Protein AF-A0A8S0VC86-F1 (afdb_monomer_lite)

pLDDT: mean 76.31, std 17.71, range [41.09, 95.88]

Radius of gyration: 21.84 Å; chains: 1; bounding box: 52×47×49 Å

Organism: NCBI:txid158383

Foldseek 3Di:
DVVVVCVVVPVVDDDPPDDDPPPDDDDDDDDPQAADDPDDPQVVLVVVLCVVCVVVVNNVVRDNDDPSVVSVVVVVVVVVVVVVVVVVVVVVVVVVVVVVPD

Secondary structure (DSSP, 8-state):
-HHHHHHHTTTTS--TT---TT---------TTS----SSS-HHHHHHHHHHHHHTT-GGG--SS--HHHHHHHHHHHHHHHHHHHHHHHHHHHHHHHHS--

InterPro domains:
  IPR003653 Ulp1 protease family, C-terminal catalytic domain [PF02902] (16-56)
  IPR038765 Papain-like cysteine peptidase superfamily [SSF54001] (25-82)

Sequence (102 aa):
MFLALINALRILKKDPDYHGPDSKELKVYIDSTLPQQTNGNDCGVFVILYALYILRDERCFIPHRFYINKCRLGIATLLYKYREMYVKHAKQGLMEEWMVIE

Structure (mmCIF, N/CA/C/O backbone):
data_AF-A0A8S0VC86-F1
#
_entry.id   AF-A0A8S0VC86-F1
#
loop_
_atom_site.group_PDB
_atom_site.id
_atom_site.type_symbol
_atom_site.label_atom_id
_atom_site.label_alt_id
_atom_site.label_comp_id
_atom_site.label_asym_id
_atom_site.label_entity_id
_atom_site.label_seq_id
_atom_site.pdbx_PDB_ins_code
_atom_site.Cartn_x
_atom_site.Cartn_y
_atom_site.Cartn_z
_atom_site.occupancy
_atom_site.B_iso_or_equiv
_atom_site.auth_seq_id
_atom_site.auth_comp_id
_atom_site.auth_asym_id
_atom_site.auth_atom_id
_atom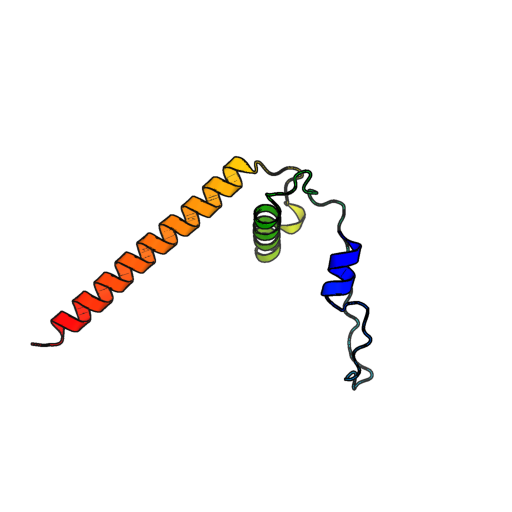_site.pdbx_PDB_model_num
ATOM 1 N N . MET A 1 1 ? 19.333 -9.992 0.792 1.00 48.97 1 MET A N 1
ATOM 2 C CA . MET A 1 1 ? 17.956 -9.794 1.303 1.00 48.97 1 MET A CA 1
ATOM 3 C C . MET A 1 1 ? 16.919 -10.538 0.459 1.00 48.97 1 MET A C 1
ATOM 5 O O . MET A 1 1 ? 16.237 -11.383 1.016 1.00 48.97 1 MET A O 1
ATOM 9 N N . PHE A 1 2 ? 16.869 -10.349 -0.867 1.00 45.88 2 PHE A N 1
ATOM 10 C CA . PHE A 1 2 ? 15.967 -11.105 -1.762 1.00 45.88 2 PHE A CA 1
ATOM 11 C C . PHE A 1 2 ? 16.154 -12.637 -1.687 1.00 45.88 2 PHE A C 1
ATOM 13 O O . PHE A 1 2 ? 15.193 -13.382 -1.535 1.00 45.88 2 PHE A O 1
ATOM 20 N N . LEU A 1 3 ? 17.409 -13.103 -1.655 1.00 50.47 3 LEU A N 1
ATOM 21 C CA . LEU A 1 3 ? 17.746 -14.527 -1.509 1.00 50.47 3 LEU A CA 1
ATOM 22 C C . LEU A 1 3 ? 17.265 -15.141 -0.179 1.00 50.47 3 LEU A C 1
ATOM 24 O O . LEU A 1 3 ? 16.890 -16.307 -0.121 1.00 50.47 3 LEU A O 1
ATOM 28 N N . ALA A 1 4 ? 17.259 -14.344 0.894 1.00 56.50 4 ALA A N 1
ATOM 29 C CA . ALA A 1 4 ? 16.815 -14.794 2.212 1.00 56.50 4 ALA A CA 1
ATOM 30 C C . ALA A 1 4 ? 15.289 -14.957 2.261 1.00 56.50 4 ALA A C 1
ATOM 32 O O . ALA A 1 4 ? 14.802 -15.896 2.880 1.00 56.50 4 ALA A O 1
ATOM 33 N N . LEU A 1 5 ? 14.549 -14.094 1.553 1.00 51.56 5 LEU A N 1
ATOM 34 C CA . LEU A 1 5 ? 13.095 -14.192 1.422 1.00 51.56 5 LEU A CA 1
ATOM 35 C C . LEU A 1 5 ? 12.681 -15.437 0.619 1.00 51.56 5 LEU A C 1
ATOM 37 O O . LEU A 1 5 ? 11.796 -16.167 1.051 1.00 51.56 5 LEU A O 1
ATOM 41 N N . ILE A 1 6 ? 13.367 -15.731 -0.493 1.00 62.91 6 ILE A N 1
ATOM 42 C CA . ILE A 1 6 ? 13.124 -16.941 -1.304 1.00 62.91 6 ILE A CA 1
ATOM 43 C C . ILE A 1 6 ? 13.332 -18.218 -0.475 1.00 62.91 6 ILE A C 1
ATOM 45 O O . ILE A 1 6 ? 12.509 -19.134 -0.523 1.00 62.91 6 ILE A O 1
ATOM 49 N N . ASN A 1 7 ? 14.399 -18.259 0.327 1.00 56.31 7 ASN A N 1
ATOM 50 C CA . ASN A 1 7 ? 14.694 -19.402 1.191 1.00 56.31 7 ASN A CA 1
ATOM 51 C C . ASN A 1 7 ? 13.712 -19.523 2.367 1.00 56.31 7 ASN A C 1
ATOM 53 O O . ASN A 1 7 ? 13.296 -20.633 2.699 1.00 56.31 7 ASN A O 1
ATOM 57 N N . ALA A 1 8 ? 13.310 -18.401 2.975 1.00 52.09 8 ALA A N 1
ATOM 58 C CA . ALA A 1 8 ? 12.354 -18.378 4.083 1.00 52.09 8 ALA A CA 1
ATOM 59 C C . ALA A 1 8 ? 10.950 -18.834 3.656 1.00 52.09 8 ALA A C 1
ATOM 61 O O . ALA A 1 8 ? 10.280 -19.539 4.406 1.00 52.09 8 ALA A O 1
ATOM 62 N N . LEU A 1 9 ? 10.531 -18.495 2.434 1.00 53.38 9 LEU A N 1
ATOM 63 C CA . LEU A 1 9 ? 9.229 -18.875 1.882 1.00 53.38 9 LEU A CA 1
ATOM 64 C C . LEU A 1 9 ? 9.175 -20.319 1.351 1.00 53.38 9 LEU A C 1
ATOM 66 O O . LEU A 1 9 ? 8.136 -20.725 0.841 1.00 53.38 9 LEU A O 1
ATOM 70 N N . ARG A 1 10 ? 10.263 -21.106 1.450 1.00 52.81 10 ARG A N 1
ATOM 71 C CA . ARG A 1 10 ? 10.342 -22.500 0.955 1.00 52.81 10 ARG A CA 1
ATOM 72 C C . ARG A 1 10 ? 9.861 -22.687 -0.494 1.00 52.81 10 ARG A C 1
ATOM 74 O O . ARG A 1 10 ? 9.524 -23.799 -0.881 1.00 52.81 10 ARG A O 1
ATOM 81 N N . ILE A 1 11 ? 9.937 -21.650 -1.329 1.00 57.16 11 ILE A N 1
ATOM 82 C CA . ILE A 1 11 ? 9.562 -21.722 -2.754 1.00 57.16 11 ILE A CA 1
ATOM 83 C C . ILE A 1 11 ? 10.445 -22.744 -3.506 1.00 57.16 11 ILE A C 1
ATOM 85 O O . ILE A 1 11 ? 10.061 -23.261 -4.547 1.00 57.16 11 ILE A O 1
ATOM 89 N N . LEU A 1 12 ? 11.611 -23.100 -2.946 1.00 47.84 12 LEU A N 1
ATOM 90 C CA . LEU A 1 12 ? 12.533 -24.098 -3.493 1.00 47.84 12 LEU A CA 1
ATOM 91 C C . LEU A 1 12 ? 12.364 -25.528 -2.934 1.00 47.84 12 LEU A C 1
ATOM 93 O O . LEU A 1 12 ? 13.223 -26.375 -3.180 1.00 47.84 12 LEU A O 1
ATOM 97 N N . LYS A 1 13 ? 11.323 -25.830 -2.148 1.00 48.47 13 LYS A N 1
ATOM 98 C CA . LYS A 1 13 ? 11.041 -27.219 -1.761 1.00 48.47 13 LYS A CA 1
ATOM 99 C C . LYS A 1 13 ? 9.932 -27.770 -2.642 1.00 48.47 13 LYS A C 1
ATOM 101 O O . LYS A 1 13 ? 8.796 -27.329 -2.551 1.00 48.47 13 LYS A O 1
ATOM 106 N N . LYS A 1 14 ? 10.289 -28.758 -3.470 1.00 49.03 14 LYS A N 1
ATOM 107 C CA . LYS A 1 14 ? 9.328 -29.678 -4.083 1.00 49.03 14 LYS A CA 1
ATOM 108 C C . LYS A 1 14 ? 8.432 -30.215 -2.969 1.00 49.03 14 LYS A C 1
ATOM 110 O O . LYS A 1 14 ? 8.934 -30.854 -2.044 1.00 49.03 14 LYS A O 1
ATOM 115 N N . ASP A 1 15 ? 7.153 -29.889 -3.053 1.00 48.91 15 ASP A N 1
ATOM 116 C CA . ASP A 1 15 ? 6.138 -30.369 -2.128 1.00 48.91 15 ASP A CA 1
ATOM 117 C C . ASP A 1 15 ? 6.011 -31.896 -2.294 1.00 48.91 15 ASP A C 1
ATOM 119 O O . ASP A 1 15 ? 5.825 -32.358 -3.426 1.00 48.91 15 ASP A O 1
ATOM 123 N N . PRO A 1 16 ? 6.183 -32.704 -1.232 1.00 52.41 16 PRO A N 1
ATOM 124 C CA . PRO A 1 16 ? 6.063 -34.158 -1.324 1.00 52.41 16 PRO A CA 1
ATOM 125 C C . PRO A 1 16 ? 4.613 -34.645 -1.510 1.00 52.41 16 PRO A C 1
ATOM 127 O O . PRO A 1 16 ? 4.429 -35.810 -1.847 1.00 52.41 16 PRO A O 1
ATOM 130 N N . ASP A 1 17 ? 3.611 -33.767 -1.381 1.00 51.41 17 ASP A N 1
ATOM 131 C CA . ASP A 1 17 ? 2.182 -34.125 -1.412 1.00 51.41 17 ASP A CA 1
ATOM 132 C C . ASP A 1 17 ? 1.483 -33.835 -2.758 1.00 51.41 17 ASP A C 1
ATOM 134 O O . ASP A 1 17 ? 0.268 -33.638 -2.830 1.00 51.41 17 ASP A O 1
ATOM 138 N N . TYR A 1 18 ? 2.228 -33.812 -3.867 1.00 52.09 18 TYR A N 1
ATOM 139 C CA . TYR A 1 18 ? 1.645 -33.576 -5.191 1.00 52.09 18 TYR A CA 1
ATOM 140 C C . TYR A 1 18 ? 0.994 -34.846 -5.763 1.00 52.09 18 TYR A C 1
ATOM 142 O O . TYR A 1 18 ? 1.608 -35.614 -6.505 1.00 52.09 18 TYR A O 1
ATOM 150 N N . HIS A 1 19 ? -0.282 -35.054 -5.443 1.00 52.81 19 HIS A N 1
ATOM 151 C CA . HIS A 1 19 ? -1.132 -36.046 -6.099 1.00 52.81 19 HIS A CA 1
ATOM 152 C C . HIS A 1 19 ? -2.005 -35.387 -7.179 1.00 52.81 19 HIS A C 1
ATOM 154 O O . HIS A 1 19 ? -3.001 -34.740 -6.870 1.00 52.81 19 HIS A O 1
ATOM 160 N N . GLY A 1 20 ? -1.663 -35.598 -8.457 1.00 49.19 20 GLY A N 1
ATOM 161 C CA . GLY A 1 20 ? -2.601 -35.441 -9.577 1.00 49.19 20 GLY A CA 1
ATOM 162 C C . GLY A 1 20 ? -2.006 -34.832 -10.860 1.00 49.19 20 GLY A C 1
ATOM 163 O O . GLY A 1 20 ? -1.245 -33.868 -10.779 1.00 49.19 20 GLY A O 1
ATOM 164 N N . PRO A 1 21 ? -2.375 -35.338 -12.054 1.00 52.97 21 PRO A N 1
ATOM 165 C CA . PRO A 1 21 ? -1.916 -34.822 -13.351 1.00 52.97 21 PRO A CA 1
ATOM 166 C C . PRO A 1 21 ? -2.526 -33.460 -13.754 1.00 52.97 21 PRO A C 1
ATOM 168 O O . PRO A 1 21 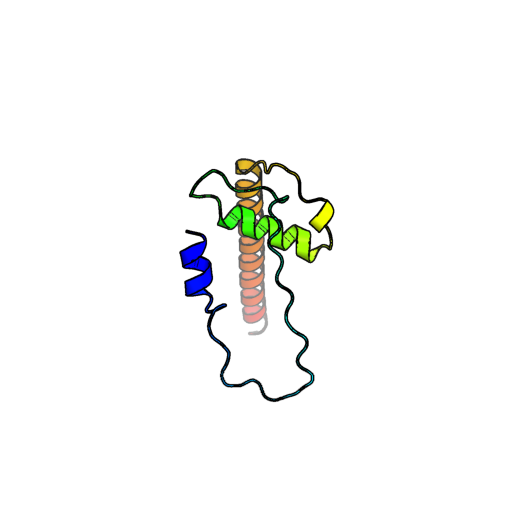? -2.136 -32.917 -14.781 1.00 52.97 21 PRO A O 1
ATOM 171 N N . ASP A 1 22 ? -3.422 -32.887 -12.940 1.00 56.78 22 ASP A N 1
ATOM 172 C CA . ASP A 1 22 ? -4.191 -31.668 -13.256 1.00 56.78 22 ASP A CA 1
ATOM 173 C C . ASP A 1 22 ? -3.846 -30.443 -12.396 1.00 56.78 22 ASP A C 1
ATOM 175 O O . ASP A 1 22 ? -4.549 -29.425 -12.440 1.00 56.78 22 ASP A O 1
ATOM 179 N N . SER A 1 23 ? -2.787 -30.491 -11.583 1.00 61.31 23 SER A N 1
ATOM 180 C CA . SER A 1 23 ? -2.413 -29.288 -10.842 1.00 61.31 23 SER A CA 1
ATOM 181 C C . SER A 1 23 ? -1.832 -28.249 -11.807 1.00 61.31 23 SER A C 1
ATOM 183 O O . SER A 1 23 ? -0.790 -28.416 -12.443 1.00 61.31 23 SER A O 1
ATOM 185 N N . LYS A 1 24 ? -2.601 -27.170 -11.964 1.00 71.00 24 LYS A N 1
ATOM 186 C CA . LYS A 1 24 ? -2.216 -25.985 -12.720 1.00 71.00 24 LYS A CA 1
ATOM 187 C C . LYS A 1 24 ? -1.030 -25.350 -12.005 1.00 71.00 24 LYS A C 1
ATOM 189 O O . LYS A 1 24 ? -1.163 -24.900 -10.869 1.00 71.00 24 LYS A O 1
ATOM 194 N N . GLU A 1 25 ? 0.108 -25.313 -12.683 1.00 80.88 25 GLU A N 1
ATOM 195 C CA . GLU A 1 25 ? 1.325 -24.680 -12.184 1.00 80.88 25 GLU A CA 1
ATOM 196 C C . GLU A 1 25 ? 1.047 -23.221 -11.776 1.00 80.88 25 GLU A C 1
ATOM 198 O O . GLU A 1 25 ? 0.498 -22.430 -12.554 1.00 80.88 25 GLU A O 1
ATOM 203 N N . LEU A 1 26 ? 1.411 -22.859 -10.541 1.00 82.12 26 LEU A N 1
ATOM 204 C CA . LEU A 1 26 ? 1.303 -21.485 -10.063 1.00 82.12 26 LEU A CA 1
ATOM 205 C C . LEU A 1 26 ? 2.336 -20.624 -10.793 1.00 82.12 26 LEU A C 1
ATOM 207 O O . LEU A 1 26 ? 3.536 -20.715 -10.540 1.00 82.12 26 LEU A O 1
ATOM 211 N N . LYS A 1 27 ? 1.864 -19.743 -11.673 1.00 83.69 27 LYS A N 1
ATOM 212 C CA . LYS A 1 27 ? 2.735 -18.786 -12.357 1.00 83.69 27 LYS A CA 1
ATOM 213 C C . LYS A 1 27 ? 3.116 -17.657 -11.405 1.00 83.69 27 LYS A C 1
ATOM 215 O O . LYS A 1 27 ? 2.259 -16.902 -10.949 1.00 83.69 27 LYS A O 1
ATOM 220 N N . VAL A 1 28 ? 4.411 -17.532 -11.134 1.00 84.06 28 VAL A N 1
ATOM 221 C CA . VAL A 1 28 ? 4.979 -16.470 -10.298 1.00 84.06 28 VAL A CA 1
ATOM 222 C C . VAL A 1 28 ? 5.597 -15.400 -11.191 1.00 84.06 28 VAL A C 1
ATOM 224 O O . VAL A 1 28 ? 6.369 -15.707 -12.097 1.00 84.06 28 VAL A O 1
ATOM 227 N N . TYR A 1 29 ? 5.283 -14.137 -10.910 1.00 81.94 29 TYR A N 1
ATOM 228 C CA . TYR A 1 29 ? 5.807 -12.988 -11.642 1.00 81.94 29 TYR A CA 1
ATOM 229 C C . TYR A 1 29 ? 6.517 -12.035 -10.687 1.00 81.94 29 TYR A C 1
ATOM 231 O O . TYR A 1 29 ? 5.966 -11.657 -9.653 1.00 81.94 29 TYR A O 1
ATOM 239 N N . ILE A 1 30 ? 7.727 -11.624 -11.060 1.00 86.19 30 ILE A N 1
ATOM 240 C CA . ILE A 1 30 ? 8.439 -10.524 -10.411 1.00 86.19 30 ILE A CA 1
ATOM 241 C C . ILE A 1 30 ? 8.213 -9.286 -11.270 1.00 86.19 30 ILE A C 1
ATOM 243 O O . ILE A 1 30 ? 8.638 -9.244 -12.421 1.00 86.19 30 ILE A O 1
ATOM 247 N N . ASP A 1 31 ? 7.540 -8.288 -10.708 1.00 84.88 31 ASP A N 1
ATOM 248 C CA . ASP A 1 31 ? 7.281 -7.025 -11.388 1.00 84.88 31 ASP A CA 1
ATOM 249 C C . ASP A 1 31 ? 8.226 -5.940 -10.867 1.00 84.88 31 ASP A C 1
ATOM 251 O O . ASP A 1 31 ? 7.995 -5.322 -9.826 1.00 84.88 31 ASP A O 1
ATOM 255 N N . SER A 1 32 ? 9.321 -5.731 -11.594 1.00 86.25 32 SER A N 1
ATOM 256 C CA . SER A 1 32 ? 10.306 -4.690 -11.297 1.00 86.25 32 SER A CA 1
ATOM 257 C C . SER A 1 32 ? 9.880 -3.294 -11.764 1.00 86.25 32 SER A C 1
ATOM 259 O O . SER A 1 32 ? 10.595 -2.332 -11.489 1.00 86.25 32 SER A O 1
ATOM 261 N N . THR A 1 33 ? 8.733 -3.158 -12.442 1.00 85.62 33 THR A N 1
ATOM 262 C CA . THR A 1 33 ? 8.215 -1.857 -12.900 1.00 85.62 33 THR A CA 1
ATOM 263 C C . THR A 1 33 ? 7.509 -1.082 -11.785 1.00 85.62 33 THR A C 1
ATOM 265 O O . THR A 1 33 ? 7.344 0.137 -11.877 1.00 85.62 33 THR A O 1
ATOM 268 N N . LEU A 1 34 ? 7.135 -1.772 -10.701 1.00 88.12 34 LEU A N 1
ATOM 269 C CA . LEU A 1 34 ? 6.506 -1.166 -9.533 1.00 88.12 34 LEU A CA 1
ATOM 270 C 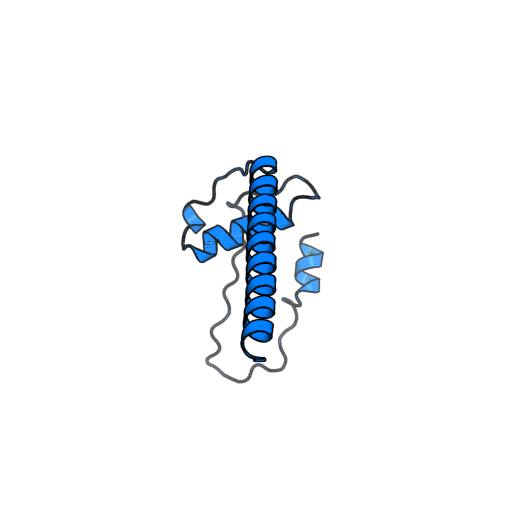C . LEU A 1 34 ? 7.524 -0.404 -8.658 1.00 88.12 34 LEU A C 1
ATOM 272 O O . LEU A 1 34 ? 8.706 -0.764 -8.629 1.00 88.12 34 LEU A O 1
ATOM 276 N N . PRO A 1 35 ? 7.080 0.620 -7.901 1.00 89.75 35 PRO A N 1
ATOM 277 C CA . PRO A 1 35 ? 7.933 1.439 -7.034 1.00 89.75 35 PRO A CA 1
ATOM 278 C C . PRO A 1 35 ? 8.825 0.643 -6.069 1.00 89.75 35 PRO A C 1
ATOM 280 O O . PRO A 1 35 ? 8.389 0.106 -5.052 1.00 89.75 35 PRO A O 1
ATOM 283 N N . GLN A 1 36 ? 10.128 0.622 -6.308 1.00 88.88 36 GLN A N 1
ATOM 284 C CA . GLN A 1 36 ? 11.039 -0.031 -5.372 1.00 88.88 36 GLN A CA 1
ATOM 285 C C . GLN A 1 36 ? 11.333 0.891 -4.184 1.00 88.88 36 GLN A C 1
ATOM 287 O O . GLN A 1 36 ? 11.636 2.076 -4.341 1.00 88.88 36 GLN A O 1
ATOM 292 N N . GLN A 1 37 ? 11.241 0.346 -2.975 1.00 88.31 37 GLN A N 1
ATOM 293 C CA . GLN A 1 37 ? 11.623 1.060 -1.765 1.00 88.31 37 GLN A CA 1
ATOM 294 C C . GLN A 1 37 ? 13.145 1.249 -1.733 1.00 88.31 37 GLN A C 1
ATOM 296 O O . GLN A 1 37 ? 13.900 0.297 -1.910 1.00 88.31 37 GLN A O 1
ATOM 301 N N . THR A 1 38 ? 13.596 2.472 -1.458 1.00 88.19 38 THR A N 1
ATOM 302 C CA . THR A 1 38 ? 15.029 2.812 -1.387 1.00 88.19 38 THR A CA 1
ATOM 303 C C . THR A 1 38 ? 15.560 2.970 0.039 1.00 88.19 38 THR A C 1
ATOM 305 O O . THR A 1 38 ? 16.767 3.078 0.233 1.00 88.19 38 THR A O 1
ATOM 308 N N . ASN A 1 39 ? 14.681 2.985 1.045 1.00 88.00 39 ASN A N 1
ATOM 309 C CA . ASN A 1 39 ? 15.043 3.050 2.463 1.00 88.00 39 ASN A CA 1
ATOM 310 C C . ASN A 1 39 ? 14.823 1.694 3.164 1.00 88.00 39 ASN A C 1
ATOM 312 O O . ASN A 1 39 ? 14.299 0.764 2.564 1.00 88.00 39 ASN A O 1
ATOM 316 N N . GLY A 1 40 ? 15.224 1.569 4.432 1.00 90.25 40 GLY A N 1
ATOM 317 C CA . GLY A 1 40 ? 15.128 0.309 5.187 1.00 90.25 40 GLY A CA 1
ATOM 318 C C . GLY A 1 40 ? 13.923 0.174 6.125 1.00 90.25 40 GLY A C 1
ATOM 319 O O . GLY A 1 40 ? 13.779 -0.865 6.759 1.00 90.25 40 GLY A O 1
ATOM 320 N N . ASN A 1 41 ? 13.076 1.197 6.265 1.00 92.44 41 ASN A N 1
ATOM 321 C CA . ASN A 1 41 ? 12.109 1.299 7.370 1.00 92.44 41 ASN A CA 1
ATOM 322 C C . ASN A 1 41 ? 10.638 1.423 6.945 1.00 92.44 41 ASN A C 1
ATOM 324 O O . ASN A 1 41 ? 9.758 1.273 7.788 1.00 92.44 41 ASN A O 1
ATOM 328 N N . ASP A 1 42 ? 10.355 1.650 5.664 1.00 93.50 42 ASP A N 1
ATOM 329 C CA . ASP A 1 42 ? 8.990 1.861 5.173 1.00 93.50 42 ASP A CA 1
ATOM 330 C C . ASP A 1 42 ? 8.399 0.647 4.430 1.00 93.50 42 ASP A C 1
ATOM 332 O O . ASP A 1 42 ? 7.358 0.764 3.785 1.00 93.50 42 ASP A O 1
ATOM 336 N N . CYS A 1 43 ? 9.000 -0.544 4.542 1.00 92.44 43 CYS A N 1
ATOM 337 C CA . CYS A 1 43 ? 8.570 -1.732 3.787 1.00 92.44 43 CYS A CA 1
ATOM 338 C C . CYS A 1 43 ? 7.118 -2.121 4.073 1.00 92.44 43 CYS A C 1
ATOM 340 O O . CYS A 1 43 ? 6.371 -2.443 3.151 1.00 92.44 43 CYS A O 1
ATOM 342 N N . GLY A 1 44 ? 6.681 -1.991 5.328 1.00 92.88 44 GLY A N 1
ATOM 343 C CA . GLY A 1 44 ? 5.288 -2.215 5.707 1.00 92.88 44 GLY A CA 1
ATOM 344 C C . GLY A 1 44 ? 4.317 -1.261 5.005 1.00 92.88 44 GLY A C 1
ATOM 345 O O . GLY A 1 44 ? 3.228 -1.673 4.616 1.00 92.88 44 GLY A O 1
ATOM 346 N N . VAL A 1 45 ? 4.718 -0.007 4.767 1.00 93.81 45 VAL A N 1
ATOM 347 C CA . VAL A 1 45 ? 3.889 0.973 4.046 1.00 93.81 45 VAL A CA 1
ATOM 348 C C . VAL A 1 45 ? 3.737 0.563 2.583 1.00 93.81 45 VAL A C 1
ATOM 350 O O . VAL A 1 45 ? 2.623 0.579 2.067 1.00 93.81 45 VAL A O 1
ATOM 353 N N . PHE A 1 46 ? 4.825 0.150 1.926 1.00 93.69 46 PHE A N 1
ATOM 354 C CA . PHE A 1 46 ? 4.783 -0.323 0.537 1.00 93.69 46 PHE A CA 1
ATOM 355 C C . PHE A 1 46 ? 3.888 -1.558 0.386 1.00 93.69 46 PHE A C 1
ATOM 357 O O . PHE A 1 46 ? 3.045 -1.584 -0.507 1.00 93.69 46 PHE A O 1
ATOM 364 N N . VAL A 1 47 ? 4.009 -2.542 1.284 1.00 93.81 47 VAL A N 1
ATOM 365 C CA . VAL A 1 47 ? 3.168 -3.753 1.265 1.00 93.81 47 VAL A CA 1
ATOM 366 C C . VAL A 1 47 ? 1.684 -3.404 1.391 1.00 93.81 47 VAL A C 1
ATOM 368 O O . VAL A 1 47 ? 0.876 -3.901 0.609 1.00 93.81 47 VAL A O 1
ATOM 371 N N . ILE A 1 48 ? 1.320 -2.514 2.322 1.00 93.81 48 ILE A N 1
ATOM 372 C CA . ILE A 1 48 ? -0.073 -2.075 2.506 1.00 93.81 48 ILE A CA 1
ATOM 373 C C . ILE A 1 48 ? -0.601 -1.385 1.246 1.00 93.81 48 ILE A C 1
ATOM 375 O O . ILE A 1 48 ? -1.719 -1.661 0.815 1.00 93.81 48 ILE A O 1
ATOM 379 N N . LEU A 1 49 ? 0.193 -0.499 0.640 1.00 92.44 49 LEU A N 1
ATOM 380 C CA . LEU A 1 49 ? -0.211 0.204 -0.576 1.00 92.44 49 LEU A CA 1
ATOM 381 C C . LEU A 1 49 ? -0.393 -0.767 -1.744 1.00 92.44 49 LEU A C 1
ATOM 383 O O . LEU A 1 49 ? -1.409 -0.697 -2.427 1.00 92.44 49 LEU A O 1
ATOM 387 N N . TYR A 1 50 ? 0.528 -1.710 -1.945 1.00 93.06 50 TYR A N 1
ATOM 388 C CA . TYR A 1 50 ? 0.386 -2.717 -2.996 1.00 93.06 50 TYR A CA 1
ATOM 389 C C . TYR A 1 50 ? -0.840 -3.593 -2.817 1.00 93.06 50 TYR A C 1
ATOM 391 O O . TYR A 1 50 ? -1.596 -3.765 -3.772 1.00 93.06 50 TYR A O 1
ATOM 399 N N . ALA A 1 51 ? -1.084 -4.078 -1.600 1.00 92.62 51 ALA A N 1
ATOM 400 C CA . ALA A 1 51 ? -2.299 -4.820 -1.302 1.00 92.62 51 ALA A CA 1
ATOM 401 C C . ALA A 1 51 ? -3.548 -3.989 -1.632 1.00 92.62 51 ALA A C 1
ATOM 403 O O . ALA A 1 51 ? -4.464 -4.501 -2.266 1.00 92.62 51 ALA A O 1
ATOM 404 N N . LEU A 1 52 ? -3.566 -2.698 -1.278 1.00 91.12 52 LEU A N 1
ATOM 405 C CA . LEU A 1 52 ? -4.705 -1.818 -1.537 1.00 91.12 52 LEU A CA 1
ATOM 406 C C . LEU A 1 52 ? -5.011 -1.663 -3.033 1.00 91.12 52 LEU A C 1
ATOM 408 O O . LEU A 1 52 ? -6.169 -1.795 -3.418 1.00 91.12 52 LEU A O 1
ATOM 412 N N . TYR A 1 53 ? -4.001 -1.396 -3.865 1.00 92.38 53 TYR A N 1
ATOM 413 C CA . TYR A 1 53 ? -4.196 -1.256 -5.314 1.00 92.38 53 TYR A CA 1
ATOM 414 C C . TYR A 1 53 ? -4.588 -2.587 -5.965 1.00 92.38 53 TYR A C 1
ATOM 416 O O . TYR A 1 53 ? -5.469 -2.614 -6.816 1.00 92.38 53 TYR A O 1
ATOM 424 N N . ILE A 1 54 ? -3.981 -3.703 -5.551 1.00 90.75 54 ILE A N 1
ATOM 425 C CA . ILE A 1 54 ? -4.307 -5.029 -6.096 1.00 90.75 54 ILE A CA 1
ATOM 426 C C . ILE A 1 54 ? -5.742 -5.433 -5.737 1.00 90.75 54 ILE A C 1
ATOM 428 O O . ILE A 1 54 ? -6.477 -5.891 -6.604 1.00 90.75 54 ILE A O 1
ATOM 432 N N . LEU A 1 55 ? -6.171 -5.220 -4.488 1.00 91.56 55 LEU A N 1
ATOM 433 C CA . LEU A 1 55 ? -7.530 -5.549 -4.035 1.00 91.56 55 LEU A CA 1
ATOM 434 C C . LEU A 1 55 ? -8.621 -4.728 -4.734 1.00 91.56 55 LEU A C 1
ATOM 436 O O . LEU A 1 55 ? -9.780 -5.131 -4.726 1.00 91.56 55 LEU A O 1
ATOM 440 N N . ARG A 1 56 ? -8.263 -3.582 -5.319 1.00 92.06 56 ARG A N 1
ATOM 441 C CA . ARG A 1 56 ? -9.174 -2.719 -6.082 1.00 92.06 56 ARG A CA 1
ATOM 442 C C . ARG A 1 56 ? -9.144 -2.975 -7.585 1.00 92.06 56 ARG A C 1
ATOM 444 O O . ARG A 1 56 ? -9.824 -2.265 -8.311 1.00 92.06 56 ARG A O 1
ATOM 451 N N . ASP A 1 57 ? -8.359 -3.950 -8.042 1.00 89.75 57 ASP A N 1
ATOM 452 C CA . ASP A 1 57 ? -8.065 -4.162 -9.464 1.00 89.75 57 ASP A CA 1
ATOM 453 C C . ASP A 1 57 ? -7.408 -2.932 -10.133 1.00 89.75 57 ASP A C 1
ATOM 455 O O . ASP A 1 57 ? -7.513 -2.680 -11.328 1.00 89.75 57 ASP A O 1
ATOM 459 N N . GLU A 1 58 ? -6.674 -2.142 -9.343 1.00 91.88 58 GLU A N 1
ATOM 460 C CA . GLU A 1 58 ? -6.038 -0.886 -9.753 1.00 91.88 58 GLU A CA 1
ATOM 461 C C . GLU A 1 58 ? -4.514 -1.032 -9.908 1.00 91.88 58 GLU A C 1
ATOM 463 O O . GLU A 1 58 ? -3.770 -0.056 -9.811 1.00 91.88 58 GLU A O 1
ATOM 468 N N . ARG A 1 59 ? -4.001 -2.247 -10.149 1.00 88.38 59 ARG A N 1
ATOM 469 C CA . ARG A 1 59 ? -2.547 -2.498 -10.245 1.00 88.38 59 ARG A CA 1
ATOM 470 C C . ARG A 1 59 ? -1.857 -1.579 -11.260 1.00 88.38 59 ARG A C 1
ATOM 472 O O . ARG A 1 59 ? -0.767 -1.083 -10.988 1.00 88.38 59 ARG A O 1
ATOM 479 N N . CYS A 1 60 ? -2.491 -1.324 -12.403 1.00 88.69 60 CYS A N 1
ATOM 480 C CA . CYS A 1 60 ? -1.955 -0.450 -13.451 1.00 88.69 60 CYS A CA 1
ATOM 481 C C . CYS A 1 60 ? -1.908 1.038 -13.057 1.00 88.69 60 CYS A C 1
ATOM 483 O O . CYS A 1 60 ? -1.248 1.818 -13.735 1.00 88.69 60 CYS A O 1
ATOM 485 N N . PHE A 1 61 ? -2.579 1.430 -11.971 1.00 91.75 61 PHE A N 1
ATOM 486 C CA . PHE A 1 61 ? -2.623 2.803 -11.461 1.00 91.75 61 PHE A CA 1
ATOM 487 C C . PHE A 1 61 ? -1.689 3.031 -10.270 1.00 91.75 61 PHE A C 1
ATOM 489 O O . PHE A 1 61 ? -1.700 4.113 -9.679 1.00 91.75 61 PHE A O 1
ATOM 496 N N . ILE A 1 62 ? -0.868 2.037 -9.909 1.00 91.69 62 ILE A N 1
ATOM 497 C CA . ILE A 1 62 ? 0.147 2.209 -8.872 1.00 91.69 62 ILE A CA 1
ATOM 498 C C . ILE A 1 62 ? 1.093 3.347 -9.299 1.00 91.69 62 ILE A C 1
ATOM 500 O O . ILE A 1 62 ? 1.752 3.249 -10.336 1.00 91.69 62 ILE A O 1
ATOM 504 N N . PRO A 1 63 ? 1.203 4.431 -8.511 1.00 89.69 63 PRO A N 1
ATOM 505 C CA . PRO A 1 63 ? 2.035 5.568 -8.870 1.00 89.69 63 PRO A CA 1
ATOM 506 C C . PRO A 1 63 ? 3.511 5.195 -8.771 1.00 89.69 63 PRO A C 1
ATOM 508 O O . PRO A 1 63 ? 3.912 4.562 -7.804 1.00 89.69 63 PRO A O 1
ATOM 511 N N . HIS A 1 64 ? 4.349 5.686 -9.687 1.00 88.12 64 HIS A N 1
ATOM 512 C CA . HIS A 1 64 ? 5.799 5.426 -9.685 1.00 88.12 64 HIS A CA 1
ATOM 513 C C . HIS A 1 64 ? 6.536 5.882 -8.414 1.00 88.12 64 HIS A C 1
ATOM 515 O O . HIS A 1 64 ? 7.654 5.442 -8.146 1.00 88.12 64 HIS A O 1
ATOM 521 N N . ARG A 1 65 ? 5.930 6.773 -7.622 1.00 87.62 65 ARG A N 1
ATOM 522 C CA . ARG A 1 65 ? 6.478 7.240 -6.351 1.00 87.62 65 ARG A CA 1
ATOM 523 C C . ARG A 1 65 ? 5.372 7.401 -5.322 1.00 87.62 65 ARG A C 1
ATOM 525 O O . ARG A 1 65 ? 4.330 7.991 -5.595 1.00 87.62 65 ARG A O 1
ATOM 532 N N . PHE A 1 66 ? 5.656 6.964 -4.102 1.00 89.06 66 PHE A N 1
ATOM 533 C CA . PHE A 1 66 ? 4.796 7.205 -2.954 1.00 89.06 66 PHE A CA 1
ATOM 534 C C . PHE A 1 66 ? 5.300 8.385 -2.120 1.00 89.06 66 PHE A C 1
ATOM 536 O O . PHE A 1 66 ? 6.495 8.522 -1.843 1.00 89.06 66 PHE A O 1
ATOM 543 N N . TYR A 1 67 ? 4.371 9.219 -1.656 1.00 90.81 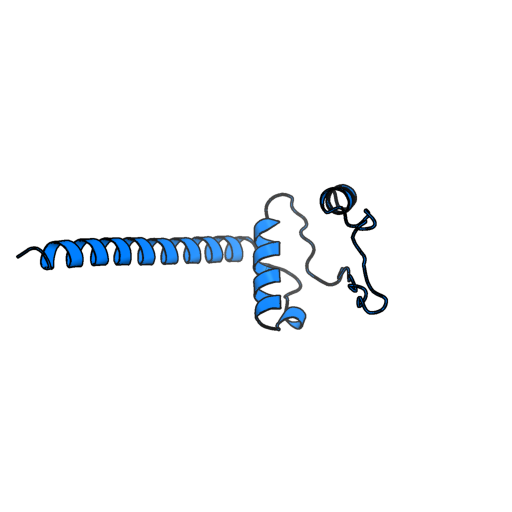67 TYR A N 1
ATOM 544 C CA . TYR A 1 67 ? 4.643 10.241 -0.647 1.00 90.81 67 TYR A CA 1
ATOM 545 C C . TYR A 1 67 ? 4.576 9.605 0.743 1.00 90.81 67 TYR A C 1
ATOM 547 O O . TYR A 1 67 ? 3.572 9.718 1.445 1.00 90.81 67 TYR A O 1
ATOM 555 N N . ILE A 1 68 ? 5.647 8.910 1.129 1.00 91.56 68 ILE A N 1
ATOM 556 C CA . ILE A 1 68 ? 5.652 7.990 2.275 1.00 91.56 68 ILE A CA 1
ATOM 557 C C . ILE A 1 68 ? 5.161 8.622 3.580 1.00 91.56 68 ILE A C 1
ATOM 559 O O . ILE A 1 68 ? 4.337 8.025 4.267 1.00 91.56 68 ILE A O 1
ATOM 563 N N . ASN A 1 69 ? 5.572 9.853 3.892 1.00 92.81 69 ASN A N 1
ATOM 564 C CA . ASN A 1 69 ? 5.116 10.553 5.099 1.00 92.81 69 ASN A CA 1
ATOM 565 C C . ASN A 1 69 ? 3.589 10.722 5.131 1.00 92.81 69 ASN A C 1
ATOM 567 O O . ASN A 1 69 ? 2.956 10.506 6.164 1.00 92.81 69 ASN A O 1
ATOM 571 N N . LYS A 1 70 ? 2.985 11.045 3.982 1.00 93.94 70 LYS A N 1
ATOM 572 C CA . LYS A 1 70 ? 1.531 11.172 3.844 1.00 93.94 70 LYS A CA 1
ATOM 573 C C . LYS A 1 70 ? 0.849 9.810 3.968 1.00 93.94 70 LYS A C 1
ATOM 575 O O . LYS A 1 70 ? -0.179 9.709 4.630 1.00 93.94 70 LYS A O 1
ATOM 580 N N . CYS A 1 71 ? 1.434 8.763 3.387 1.00 93.06 71 CYS A N 1
ATOM 581 C CA . CYS A 1 71 ? 0.927 7.395 3.508 1.00 93.06 71 CYS A CA 1
ATOM 582 C C . CYS A 1 71 ? 0.949 6.913 4.965 1.00 93.06 71 CYS A C 1
ATOM 584 O O . CYS A 1 71 ? -0.065 6.426 5.456 1.00 93.06 71 CYS A O 1
ATOM 586 N N . ARG A 1 72 ? 2.060 7.120 5.684 1.00 93.44 72 ARG A N 1
ATOM 587 C CA . ARG A 1 72 ? 2.189 6.790 7.113 1.00 93.44 72 ARG A CA 1
ATOM 588 C C . ARG A 1 72 ? 1.130 7.489 7.953 1.00 93.44 72 ARG A C 1
ATOM 590 O O . ARG A 1 72 ? 0.452 6.836 8.742 1.00 93.44 72 ARG A O 1
ATOM 597 N N . LEU A 1 73 ? 0.960 8.796 7.752 1.00 95.88 73 LEU A N 1
ATOM 598 C CA . LEU A 1 73 ? -0.054 9.567 8.465 1.00 95.88 73 LEU A CA 1
ATOM 599 C C . LEU A 1 73 ? -1.473 9.078 8.137 1.00 95.88 73 LEU A C 1
ATOM 601 O O . LEU A 1 73 ? -2.300 8.949 9.037 1.00 95.88 73 LEU A O 1
ATOM 605 N N . GLY A 1 74 ? -1.748 8.762 6.869 1.00 93.00 74 GLY A N 1
ATOM 606 C CA . GLY A 1 74 ? -3.036 8.224 6.428 1.00 93.00 74 GLY A CA 1
ATOM 607 C C . GLY A 1 74 ? -3.371 6.880 7.079 1.00 93.00 74 GLY A C 1
ATOM 608 O O . GLY A 1 74 ? -4.469 6.718 7.607 1.00 93.00 74 GLY A O 1
ATOM 609 N N . ILE A 1 75 ? -2.408 5.955 7.117 1.00 91.94 75 ILE A N 1
ATOM 610 C CA . ILE A 1 75 ? -2.549 4.652 7.784 1.00 91.94 75 ILE A CA 1
ATOM 611 C C . ILE A 1 75 ? -2.782 4.841 9.288 1.00 91.94 75 ILE A C 1
ATOM 613 O O . ILE A 1 75 ? -3.730 4.282 9.834 1.00 91.94 75 ILE A O 1
ATOM 617 N N . ALA A 1 76 ? -1.975 5.670 9.958 1.00 93.75 76 ALA A N 1
ATOM 618 C CA . ALA A 1 76 ? -2.140 5.942 11.386 1.00 93.75 76 ALA A CA 1
ATOM 619 C C . ALA A 1 76 ? -3.514 6.562 11.700 1.00 93.75 76 ALA A C 1
ATOM 621 O O . ALA A 1 76 ? -4.178 6.156 12.652 1.00 93.75 76 ALA A O 1
ATOM 622 N N . THR A 1 77 ? -3.975 7.493 10.862 1.00 94.25 77 THR A N 1
ATOM 623 C CA . THR A 1 77 ? -5.302 8.115 10.991 1.00 94.25 77 THR A CA 1
ATOM 624 C C . THR A 1 77 ? -6.421 7.089 10.829 1.00 94.25 77 THR A C 1
ATOM 626 O O . THR A 1 77 ? -7.396 7.126 11.578 1.00 94.25 77 THR A O 1
ATOM 629 N N . LEU A 1 78 ? -6.294 6.164 9.873 1.00 91.44 78 LEU A N 1
ATOM 630 C CA . LEU A 1 78 ? -7.271 5.095 9.669 1.00 91.44 78 LEU A CA 1
ATOM 631 C C . LEU A 1 78 ? -7.352 4.175 10.894 1.00 91.44 78 LEU A C 1
ATOM 633 O O . LEU A 1 78 ? -8.446 3.927 11.395 1.00 91.44 78 LEU A O 1
ATOM 637 N N . LEU A 1 79 ? -6.202 3.731 11.411 1.00 90.69 79 LEU A N 1
ATOM 638 C CA . LEU A 1 79 ? -6.127 2.890 12.610 1.00 90.69 79 LEU A CA 1
ATOM 639 C C . LEU A 1 79 ? -6.704 3.596 13.842 1.00 90.69 79 LEU A C 1
ATOM 641 O O . LEU A 1 79 ? -7.450 2.989 14.609 1.00 90.69 79 LEU A O 1
ATOM 645 N N . TYR A 1 80 ? -6.407 4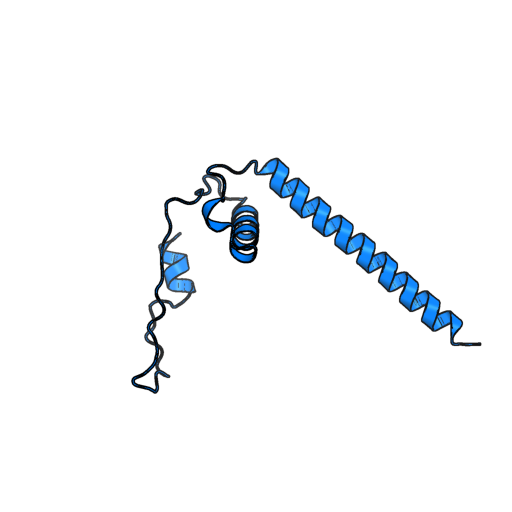.886 14.009 1.00 90.06 80 TYR A N 1
ATOM 646 C CA . TYR A 1 80 ? -6.961 5.692 15.093 1.00 90.06 80 TYR A CA 1
ATOM 647 C C . TYR A 1 80 ? -8.491 5.774 15.014 1.00 90.06 80 TYR A C 1
ATOM 649 O O . TYR A 1 80 ? -9.172 5.487 15.995 1.00 90.06 80 TYR A O 1
ATOM 657 N N . LYS A 1 81 ? -9.048 6.086 13.835 1.00 89.94 81 LYS A N 1
ATOM 658 C CA . LYS A 1 81 ? -10.506 6.128 13.629 1.00 89.94 81 LYS A CA 1
ATOM 659 C C . LYS A 1 81 ? -11.163 4.779 13.910 1.00 89.94 81 LYS A C 1
ATOM 661 O O . LYS A 1 81 ? -12.194 4.737 14.574 1.00 89.94 81 LYS A O 1
ATOM 666 N N . TYR A 1 82 ? -10.553 3.690 13.443 1.00 88.31 82 TYR A N 1
ATOM 667 C CA . TYR A 1 82 ? -11.064 2.342 13.677 1.00 88.31 82 TYR A CA 1
ATOM 668 C C . TYR A 1 82 ? -11.093 1.997 15.172 1.00 88.31 82 TYR A C 1
ATOM 670 O O . TYR A 1 82 ? -12.092 1.487 15.676 1.00 88.31 82 TYR A O 1
ATOM 678 N N . ARG A 1 83 ? -10.034 2.357 15.911 1.00 87.88 83 ARG A N 1
ATOM 679 C CA . ARG A 1 83 ? -9.990 2.211 17.370 1.00 87.88 83 ARG A CA 1
ATOM 680 C C . ARG A 1 83 ? -11.097 3.006 18.056 1.00 87.88 83 ARG A C 1
ATOM 682 O O . ARG A 1 83 ? -11.772 2.462 18.921 1.00 87.88 83 ARG A O 1
ATOM 689 N N . GLU A 1 84 ? -11.291 4.268 17.685 1.00 88.12 84 GLU A N 1
ATOM 690 C CA . GLU A 1 84 ? -12.335 5.110 18.280 1.00 88.12 84 GLU A CA 1
ATOM 691 C C . GLU A 1 84 ? -13.737 4.536 18.043 1.00 88.12 84 GLU A C 1
ATOM 693 O O . GLU A 1 84 ? -14.560 4.533 18.956 1.00 88.12 84 GLU A O 1
ATOM 698 N N . MET A 1 85 ? -14.004 3.999 16.849 1.00 81.56 85 MET A N 1
ATOM 699 C CA . MET A 1 85 ? -15.259 3.298 16.564 1.00 81.56 85 MET A CA 1
ATOM 700 C C . MET A 1 85 ? -15.418 2.057 17.442 1.00 81.56 85 MET A C 1
ATOM 702 O O . MET A 1 85 ? -16.450 1.899 18.088 1.00 81.56 85 MET A O 1
ATOM 706 N N . TYR A 1 86 ? -14.390 1.212 17.525 1.00 77.00 86 TYR A N 1
ATOM 707 C CA . TYR A 1 86 ? -14.432 0.001 18.342 1.00 77.00 86 TYR A CA 1
ATOM 708 C C . TYR A 1 86 ? -14.678 0.310 19.825 1.00 77.00 86 TYR A C 1
ATOM 710 O O . TYR A 1 86 ? -15.526 -0.310 20.458 1.00 77.00 86 TYR A O 1
ATOM 718 N N . VAL A 1 87 ? -13.988 1.313 20.378 1.00 76.94 87 VAL A N 1
ATOM 719 C CA . VAL A 1 87 ? -14.170 1.737 21.776 1.00 76.94 87 VAL A CA 1
ATOM 720 C C . VAL A 1 87 ? -15.579 2.281 22.016 1.00 76.94 87 VAL A C 1
ATOM 722 O O . VAL A 1 87 ? -16.160 2.014 23.066 1.00 76.94 87 VAL A O 1
ATOM 725 N N . LYS A 1 88 ? -16.151 3.026 21.063 1.00 72.56 88 LYS A N 1
ATOM 726 C CA . LYS A 1 88 ? -17.535 3.513 21.164 1.00 72.56 88 LYS A CA 1
ATOM 727 C C . LYS A 1 88 ? -18.546 2.366 21.136 1.00 72.56 88 LYS A C 1
ATOM 729 O O . LYS A 1 88 ? -19.408 2.322 22.007 1.00 72.56 88 LYS A O 1
ATOM 734 N N . HIS A 1 89 ? -18.398 1.422 20.209 1.00 67.94 89 HIS A N 1
ATOM 735 C CA . HIS A 1 89 ? -19.280 0.257 20.114 1.00 67.94 89 HIS A CA 1
ATOM 736 C C . HIS A 1 89 ? -19.173 -0.662 21.336 1.00 67.94 89 HIS A C 1
ATOM 738 O O . HIS A 1 89 ? -20.194 -1.096 21.857 1.00 67.94 89 HIS A O 1
ATOM 744 N N . ALA A 1 90 ? -17.965 -0.891 21.858 1.00 68.19 90 ALA A N 1
ATOM 745 C CA . ALA A 1 90 ? -17.771 -1.666 23.082 1.00 68.19 90 ALA A CA 1
ATOM 746 C C . ALA A 1 90 ? -18.457 -1.015 24.297 1.00 68.19 90 ALA A C 1
ATOM 748 O O . ALA A 1 90 ? -19.035 -1.708 25.128 1.00 68.19 90 ALA A O 1
ATOM 749 N N . LYS A 1 91 ? -18.434 0.323 24.387 1.00 64.31 91 LYS A N 1
ATOM 750 C CA . LYS A 1 91 ? -19.142 1.063 25.442 1.00 64.31 91 LYS A CA 1
ATOM 751 C C . LYS A 1 91 ? -20.664 1.021 25.282 1.00 64.31 91 LYS A C 1
ATOM 753 O O . LYS A 1 91 ? -21.351 0.974 26.293 1.00 64.31 91 LYS A O 1
ATOM 758 N N . GLN A 1 92 ? -21.184 1.033 24.053 1.00 61.09 92 GLN A N 1
ATOM 759 C CA . GLN A 1 92 ? -22.623 0.886 23.798 1.00 61.09 92 GLN A 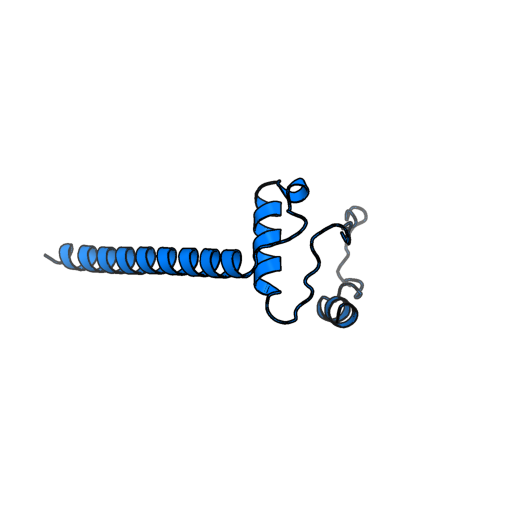CA 1
ATOM 760 C C . GLN A 1 92 ? -23.131 -0.517 24.140 1.00 61.09 92 GLN A C 1
ATOM 762 O O . GLN A 1 92 ? -24.129 -0.616 24.840 1.00 61.09 92 GLN A O 1
ATOM 767 N N . GLY A 1 93 ? -22.417 -1.579 23.750 1.00 62.03 93 GLY A N 1
ATOM 768 C CA . GLY A 1 93 ? -22.801 -2.954 24.103 1.00 62.03 93 GLY A CA 1
ATOM 769 C C . GLY A 1 93 ? -22.820 -3.201 25.616 1.00 62.03 93 GLY A C 1
ATOM 770 O O . GLY A 1 93 ? -23.746 -3.819 26.129 1.00 62.03 93 GLY A O 1
ATOM 771 N N . LEU A 1 94 ? -21.859 -2.624 26.348 1.00 60.34 94 LEU A N 1
ATOM 772 C CA . LEU A 1 94 ? -21.879 -2.608 27.815 1.00 60.34 94 LEU A CA 1
ATOM 773 C C . LEU A 1 94 ? -23.062 -1.807 28.371 1.00 60.34 94 LEU A C 1
ATOM 775 O O . LEU A 1 94 ? -23.638 -2.201 29.368 1.00 60.34 94 LEU A O 1
ATOM 779 N N . MET A 1 95 ? -23.451 -0.686 27.767 1.00 55.69 95 MET A N 1
ATOM 780 C CA . MET A 1 95 ? -24.585 0.098 28.266 1.00 55.69 95 MET A CA 1
ATOM 781 C C . MET A 1 95 ? -25.936 -0.600 28.014 1.00 55.69 95 MET A C 1
ATOM 783 O O . MET A 1 95 ? -26.828 -0.507 28.853 1.00 55.69 95 MET A O 1
ATOM 787 N N . GLU A 1 96 ? -26.071 -1.333 26.905 1.00 54.41 96 GLU A N 1
ATOM 788 C CA . GLU A 1 96 ? -27.263 -2.128 26.583 1.00 54.41 96 GLU A CA 1
ATOM 789 C C . GLU A 1 96 ? -27.413 -3.350 27.505 1.00 54.41 96 GLU A C 1
ATOM 791 O O . GLU A 1 96 ? -28.511 -3.597 27.991 1.00 54.41 96 GLU A O 1
ATOM 796 N N . GLU A 1 97 ? -26.329 -4.059 27.849 1.00 52.31 97 GLU A N 1
ATOM 797 C CA . GLU A 1 97 ? -26.377 -5.163 28.830 1.00 52.31 97 GLU A CA 1
ATOM 798 C C . GLU A 1 97 ? -26.833 -4.708 30.224 1.00 52.31 97 GLU A C 1
ATOM 800 O O . GLU A 1 97 ? -27.526 -5.449 30.918 1.00 52.31 97 GLU A O 1
ATOM 805 N N . TRP A 1 98 ? -26.489 -3.484 30.632 1.00 49.28 98 TRP A N 1
ATOM 806 C CA . TRP A 1 98 ? -26.903 -2.934 31.926 1.00 49.28 98 TRP A CA 1
ATOM 807 C C . TRP A 1 98 ? -28.346 -2.412 31.924 1.00 49.28 98 TRP A C 1
ATOM 809 O O . TRP A 1 98 ? -28.929 -2.287 32.993 1.00 49.28 98 TRP A O 1
ATOM 819 N N . MET A 1 99 ? -28.937 -2.139 30.754 1.00 46.38 99 MET A N 1
ATOM 820 C CA . MET A 1 99 ? -30.353 -1.758 30.627 1.00 46.38 99 MET A CA 1
ATOM 821 C C . MET A 1 99 ? -31.310 -2.955 30.525 1.00 46.38 99 MET A C 1
ATOM 823 O O . MET A 1 99 ? -32.514 -2.773 30.657 1.00 46.38 99 MET A O 1
ATOM 827 N N . VAL A 1 100 ? -30.806 -4.169 30.283 1.00 54.50 100 VAL A N 1
ATOM 828 C CA . VAL A 1 100 ? -31.624 -5.400 30.217 1.00 54.50 100 VAL A CA 1
ATOM 829 C C . VAL A 1 100 ? -31.735 -6.087 31.592 1.00 54.50 100 VAL A C 1
ATOM 831 O O . VAL A 1 100 ? -32.462 -7.065 31.746 1.00 54.50 100 VAL A O 1
ATOM 834 N N . ILE A 1 101 ? -31.053 -5.558 32.612 1.00 48.25 101 ILE A N 1
ATOM 835 C CA . ILE A 1 101 ? -31.175 -5.985 34.010 1.00 48.25 101 ILE A CA 1
ATOM 836 C C . ILE A 1 101 ? -32.045 -4.958 34.758 1.00 48.25 101 ILE A C 1
ATOM 838 O O . ILE A 1 101 ? -31.544 -4.201 35.584 1.00 48.25 101 ILE A O 1
ATOM 842 N N . GLU A 1 102 ? -33.344 -4.917 34.453 1.00 41.09 102 GLU A N 1
ATOM 843 C CA . GLU A 1 102 ? -34.395 -4.324 35.304 1.00 41.09 102 GLU A CA 1
ATOM 844 C C . GLU A 1 102 ? -35.615 -5.250 35.371 1.00 41.09 102 GLU A C 1
ATOM 846 O O . GLU A 1 102 ? -36.017 -5.789 34.312 1.00 41.09 102 GLU A O 1
#